Protein AF-A0A6A1WTA0-F1 (afdb_monomer_lite)

pLDDT: mean 84.08, std 15.35, range [36.16, 98.19]

Radius of gyration: 36.13 Å; chains: 1; bounding box: 72×46×101 Å

Organism: NCBI:txid262757

Sequence (150 aa):
MNRVLRRSAINKENRAKLKIVHTSGVKNPESDEISAALLYKKTHTNKDDMWTSEDARENFEKMKALQLQYESEGKSYTEVEIFAELEDARLQIEEMRARQLEYEALLVKRSDMEQTMREHLQMMEEQQWKKDEELMQMMAEQQRKKDEEH

Foldseek 3Di:
DDPVVVVVVVVVVVVVVDDDDDPPDDPDVPPPPCPPLNVLQVVQADPVSHGVDPVSVVVSVVVVVVVVVCVVVVDPPDPVNVVVVVVVVVVVVVVVVVVVVVVVVVVVVVVVVVVVVVVVVVVVVVVVVVVVVVVVVVVVVVVVVVVVVD

Structure (mmCIF, N/CA/C/O backbone):
data_AF-A0A6A1WTA0-F1
#
_entry.id   AF-A0A6A1WTA0-F1
#
loop_
_atom_site.group_PDB
_atom_site.id
_atom_site.type_symbol
_atom_site.label_atom_id
_atom_site.label_alt_id
_atom_site.label_comp_id
_atom_site.label_asym_id
_atom_site.label_entity_id
_atom_site.label_seq_id
_atom_site.pdbx_PDB_ins_code
_atom_site.Cartn_x
_atom_site.Cartn_y
_atom_site.Cartn_z
_atom_site.occupancy
_atom_site.B_iso_or_equiv
_atom_site.auth_seq_id
_atom_site.auth_comp_id
_atom_site.auth_asym_id
_atom_site.auth_atom_id
_atom_site.pdbx_PDB_model_num
ATOM 1 N N . MET A 1 1 ? -16.686 -40.052 -6.573 1.00 57.59 1 MET A N 1
ATOM 2 C CA . MET A 1 1 ? -16.927 -38.626 -6.238 1.00 57.59 1 MET A CA 1
ATOM 3 C C . MET A 1 1 ? -15.867 -38.171 -5.238 1.00 57.59 1 MET A C 1
ATOM 5 O O . MET A 1 1 ? -15.687 -38.843 -4.230 1.00 57.59 1 MET A O 1
ATOM 9 N N . ASN 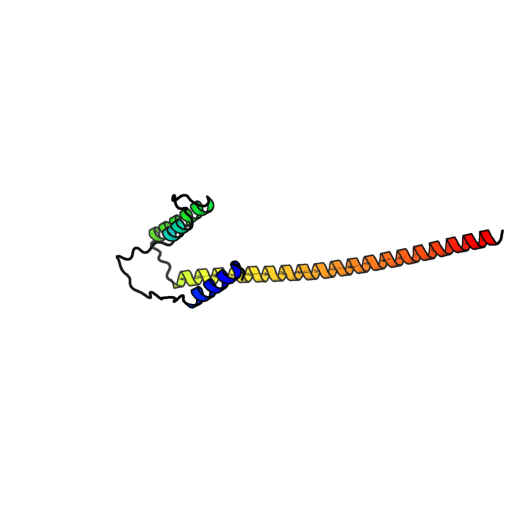A 1 2 ? -15.114 -37.112 -5.550 1.00 78.69 2 ASN A N 1
ATOM 10 C CA . ASN A 1 2 ? -13.919 -36.689 -4.805 1.00 78.69 2 ASN A CA 1
ATOM 11 C C . ASN A 1 2 ? -14.261 -36.277 -3.350 1.00 78.69 2 ASN A C 1
ATOM 13 O O . ASN A 1 2 ? -15.244 -35.571 -3.114 1.00 78.69 2 ASN A O 1
ATOM 17 N N . ARG A 1 3 ? -13.459 -36.717 -2.369 1.00 75.38 3 ARG A N 1
ATOM 18 C CA . ARG A 1 3 ? -13.667 -36.481 -0.922 1.00 75.38 3 ARG A CA 1
ATOM 19 C C . ARG A 1 3 ? -13.769 -34.991 -0.578 1.00 75.38 3 ARG A C 1
ATOM 21 O O . ARG A 1 3 ? -14.523 -34.614 0.318 1.00 75.38 3 ARG A O 1
ATOM 28 N N . VAL A 1 4 ? -13.039 -34.156 -1.316 1.00 75.25 4 VAL A N 1
ATOM 29 C CA . VAL A 1 4 ? -13.039 -32.694 -1.169 1.00 75.25 4 VAL A CA 1
ATOM 30 C C . VAL A 1 4 ? -14.379 -32.097 -1.606 1.00 75.25 4 VAL A C 1
ATOM 32 O O . VAL A 1 4 ? -14.962 -31.296 -0.879 1.00 75.25 4 VAL A O 1
ATOM 35 N N . LEU A 1 5 ? -14.923 -32.565 -2.734 1.00 75.62 5 LEU A N 1
ATOM 36 C CA . LEU A 1 5 ? -16.217 -32.110 -3.251 1.00 75.62 5 LEU A CA 1
ATOM 37 C C . LEU A 1 5 ? -17.361 -32.458 -2.289 1.00 75.62 5 LEU A C 1
ATOM 39 O O . LEU A 1 5 ? -18.226 -31.623 -2.037 1.00 75.62 5 LEU A O 1
ATOM 43 N N . ARG A 1 6 ? -17.322 -33.650 -1.673 1.00 81.38 6 ARG A N 1
ATOM 44 C CA . ARG A 1 6 ? -18.295 -34.039 -0.635 1.00 81.38 6 ARG A CA 1
ATOM 45 C C . ARG A 1 6 ? -18.261 -33.103 0.576 1.00 81.38 6 ARG A C 1
ATOM 47 O O . ARG A 1 6 ? -19.312 -32.688 1.046 1.00 81.38 6 ARG A O 1
ATOM 54 N N . ARG A 1 7 ? -17.068 -32.758 1.075 1.00 84.06 7 ARG A N 1
ATOM 55 C CA . ARG A 1 7 ? -16.908 -31.855 2.231 1.00 84.06 7 ARG A CA 1
ATOM 56 C C . ARG A 1 7 ? -17.362 -30.428 1.923 1.00 84.06 7 ARG A C 1
ATOM 58 O O . ARG A 1 7 ? -18.015 -29.815 2.759 1.00 84.06 7 ARG A O 1
ATOM 65 N N . SER A 1 8 ? -17.066 -29.924 0.725 1.00 83.94 8 SER A N 1
ATOM 66 C CA . SER A 1 8 ? -17.506 -28.595 0.281 1.00 83.94 8 SER A CA 1
ATOM 67 C C . SER A 1 8 ? -19.035 -28.488 0.220 1.00 83.94 8 SER A C 1
ATOM 69 O O . SER A 1 8 ? -19.606 -27.529 0.741 1.00 83.94 8 SER A O 1
ATOM 71 N N . ALA A 1 9 ? -19.706 -29.511 -0.323 1.00 82.75 9 ALA A N 1
ATOM 72 C CA . ALA A 1 9 ? -21.166 -29.566 -0.373 1.00 82.75 9 ALA A CA 1
ATOM 73 C C . ALA A 1 9 ? -21.794 -29.548 1.033 1.00 82.75 9 ALA A C 1
ATOM 75 O O . ALA A 1 9 ? -22.688 -28.746 1.295 1.00 82.75 9 ALA A O 1
ATOM 76 N N . ILE A 1 10 ? -21.262 -30.357 1.957 1.00 86.25 10 ILE A N 1
ATOM 77 C CA . ILE A 1 10 ? -21.731 -30.420 3.350 1.00 86.25 10 ILE A CA 1
ATOM 78 C C . ILE A 1 10 ? -21.524 -29.080 4.071 1.00 86.25 10 ILE A C 1
ATOM 80 O O . ILE A 1 10 ? -22.426 -28.601 4.751 1.00 86.25 10 ILE A O 1
ATOM 84 N N . ASN A 1 11 ? -20.370 -28.429 3.896 1.00 85.94 11 ASN A N 1
ATOM 85 C CA . ASN A 1 11 ? -20.118 -27.120 4.507 1.00 85.94 11 ASN A CA 1
ATOM 86 C C . ASN A 1 11 ? -21.070 -26.038 3.983 1.00 85.94 11 ASN A C 1
ATOM 88 O O . ASN A 1 11 ? -21.527 -25.197 4.758 1.00 85.94 11 ASN A O 1
ATOM 92 N N . LYS A 1 12 ? -21.399 -26.067 2.687 1.00 87.75 12 LYS A N 1
ATOM 93 C CA . LYS A 1 12 ? -22.365 -25.137 2.090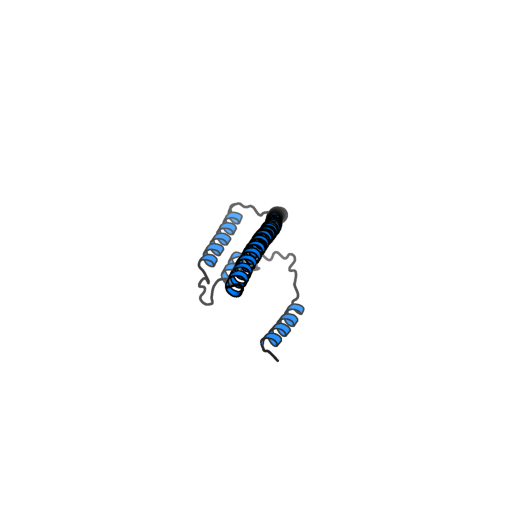 1.00 87.75 12 LYS A CA 1
ATOM 94 C C . LYS A 1 12 ? -23.771 -25.352 2.657 1.00 87.75 12 LYS A C 1
ATOM 96 O O . LYS A 1 12 ? -24.452 -24.382 2.978 1.00 87.75 12 LYS A O 1
ATOM 101 N N . GLU A 1 13 ? -24.168 -26.610 2.833 1.00 84.69 13 GLU A N 1
ATOM 102 C CA . GLU A 1 13 ? -25.452 -26.980 3.429 1.00 84.69 13 GLU A CA 1
ATOM 103 C C . GLU A 1 13 ? -25.536 -26.589 4.913 1.00 84.69 13 GLU A C 1
ATOM 105 O O . GLU A 1 13 ? -26.538 -26.029 5.353 1.00 84.69 13 GLU A O 1
ATOM 110 N N . ASN A 1 14 ? -24.464 -26.802 5.678 1.00 87.19 14 ASN A N 1
ATOM 111 C CA . ASN A 1 14 ? -24.407 -26.422 7.089 1.00 87.19 14 ASN A CA 1
ATOM 112 C C . ASN A 1 14 ? -24.449 -24.903 7.274 1.00 87.19 14 ASN A C 1
ATOM 114 O O . ASN A 1 14 ? -25.154 -24.421 8.156 1.00 87.19 14 ASN A O 1
ATOM 118 N N . ARG A 1 15 ? -23.766 -24.136 6.412 1.00 86.25 15 ARG A N 1
ATOM 119 C CA . ARG A 1 15 ? -23.795 -22.666 6.458 1.00 86.25 15 ARG A CA 1
ATOM 120 C C . ARG A 1 15 ? -25.197 -22.109 6.216 1.00 86.25 15 ARG A C 1
ATOM 122 O O . ARG A 1 15 ? -25.587 -21.165 6.890 1.00 86.25 15 ARG A O 1
ATOM 129 N N . ALA A 1 16 ? -25.958 -22.707 5.300 1.00 81.44 16 ALA A N 1
ATOM 130 C CA . ALA A 1 16 ? -27.339 -22.305 5.026 1.00 81.44 16 ALA A CA 1
ATOM 131 C C . ALA A 1 16 ? -28.301 -22.593 6.196 1.00 81.44 16 ALA A C 1
ATOM 133 O O . ALA A 1 16 ? -29.360 -21.979 6.284 1.00 81.44 16 ALA A O 1
ATOM 134 N N . LYS A 1 17 ? -27.939 -23.518 7.096 1.00 85.75 17 LYS A N 1
ATOM 135 C CA . LYS A 1 17 ? -28.729 -23.887 8.282 1.00 85.75 17 LYS A CA 1
ATOM 136 C C . LYS A 1 17 ? -28.352 -23.090 9.537 1.00 85.75 17 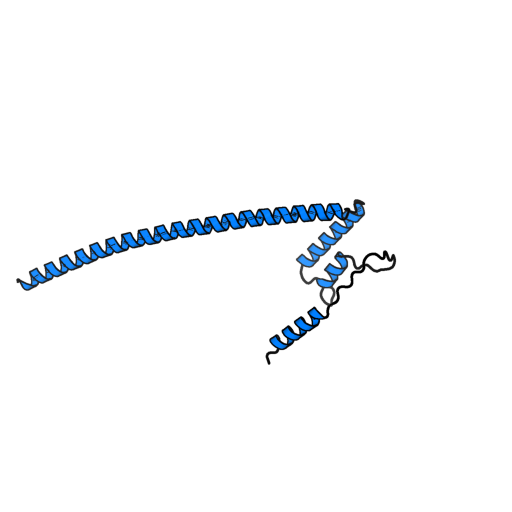LYS A C 1
ATOM 138 O O . LYS A 1 17 ? -29.036 -23.220 10.552 1.00 85.75 17 LYS A O 1
ATOM 143 N N . LEU A 1 18 ? -27.293 -22.276 9.492 1.00 80.44 18 LEU A N 1
ATOM 144 C CA . LEU A 1 18 ? -26.909 -21.417 10.611 1.00 80.44 18 LEU A CA 1
ATOM 145 C C . LEU A 1 18 ? -27.950 -20.307 10.789 1.00 80.44 18 LEU A C 1
ATOM 147 O O . LEU A 1 18 ? -28.191 -19.515 9.880 1.00 80.44 18 LEU A O 1
ATOM 151 N N . LYS A 1 19 ? -28.552 -20.239 11.977 1.00 80.50 19 LYS A N 1
ATOM 152 C CA . LYS A 1 19 ? -29.394 -19.118 12.402 1.00 80.50 19 LYS A CA 1
ATOM 153 C C . LYS A 1 19 ? -28.586 -18.233 13.339 1.00 80.50 19 LYS A C 1
ATOM 155 O O . LYS A 1 19 ? -28.066 -18.717 14.340 1.00 80.50 19 LYS A O 1
ATOM 160 N N . ILE A 1 20 ? -28.493 -16.948 13.011 1.00 71.56 20 ILE A N 1
ATOM 161 C CA . ILE A 1 20 ? -27.942 -15.936 13.912 1.00 71.56 20 ILE A CA 1
ATOM 162 C C . ILE A 1 20 ? -29.067 -15.553 14.871 1.00 71.56 20 ILE A C 1
ATOM 164 O O . ILE A 1 20 ? -30.094 -15.024 14.450 1.00 71.56 20 ILE A O 1
ATOM 168 N N . VAL A 1 21 ? -28.901 -15.884 16.149 1.00 70.88 21 VAL A N 1
ATOM 169 C CA . VAL A 1 21 ? -29.790 -15.418 17.216 1.00 70.88 21 VAL A CA 1
ATOM 170 C C . VAL A 1 21 ? -29.188 -14.135 17.774 1.00 70.88 21 VAL A C 1
ATOM 172 O O . VAL A 1 21 ? -28.065 -14.150 18.270 1.00 70.88 21 VAL A O 1
ATOM 175 N N . HIS A 1 22 ? -29.924 -13.029 17.684 1.00 50.84 22 HIS A N 1
ATOM 176 C CA . HIS A 1 22 ? -29.559 -11.781 18.347 1.00 50.84 22 HIS A CA 1
ATOM 177 C C . HIS A 1 22 ? -30.029 -11.839 19.802 1.00 50.84 22 HIS A C 1
ATOM 179 O O . HIS A 1 22 ? -31.227 -11.779 20.072 1.00 50.84 22 HIS A O 1
ATOM 185 N N . THR A 1 23 ? -29.101 -11.955 20.749 1.00 58.25 23 THR A N 1
ATOM 186 C CA . THR A 1 23 ? -29.387 -11.761 22.176 1.00 58.25 23 THR A CA 1
ATOM 187 C C . THR A 1 23 ? -29.336 -10.267 22.483 1.00 58.25 23 THR A C 1
ATOM 189 O O . THR A 1 23 ? -28.393 -9.765 23.090 1.00 58.25 23 THR A O 1
ATOM 192 N N . SER A 1 24 ? -30.324 -9.520 21.998 1.00 50.91 24 SER A N 1
ATOM 193 C CA . SER A 1 24 ? -30.486 -8.117 22.369 1.00 50.91 24 SER A CA 1
ATOM 194 C C . SER A 1 24 ? -30.943 -8.029 23.828 1.00 50.91 24 SER A C 1
ATOM 196 O O . SER A 1 24 ? -32.109 -8.273 24.124 1.00 50.91 24 SER A O 1
ATOM 198 N N . GLY A 1 25 ? -30.014 -7.679 24.720 1.00 49.75 25 GLY A N 1
ATOM 199 C CA . GLY A 1 25 ? -30.298 -7.040 26.005 1.00 49.75 25 GLY A CA 1
ATOM 200 C C . GLY A 1 25 ? -31.017 -7.884 27.058 1.00 49.75 25 GLY A C 1
ATOM 201 O O . GLY A 1 25 ? -32.182 -7.642 27.353 1.00 49.75 25 GLY A O 1
ATOM 202 N N . VAL A 1 26 ? -30.286 -8.771 27.735 1.00 36.16 26 VAL A N 1
ATOM 203 C CA . VAL A 1 26 ? -30.594 -9.147 29.123 1.00 36.16 26 VAL A CA 1
ATOM 204 C C . VAL A 1 26 ? -29.288 -9.077 29.902 1.00 36.16 26 VAL A C 1
ATOM 206 O O . VAL A 1 26 ? -28.427 -9.937 29.752 1.00 36.16 26 VAL A O 1
ATOM 209 N N . LYS A 1 27 ? -29.131 -8.029 30.719 1.00 45.28 27 LYS A N 1
ATOM 210 C CA . LYS A 1 27 ? -28.106 -7.993 31.766 1.00 45.28 27 LYS A CA 1
ATOM 211 C C . LYS A 1 27 ? -28.459 -9.087 32.766 1.00 45.28 27 LYS A C 1
ATOM 213 O O . LYS A 1 27 ? -29.353 -8.896 33.588 1.00 45.28 27 LYS A O 1
ATOM 218 N N . ASN A 1 28 ? -27.799 -10.231 32.656 1.00 36.44 28 ASN A N 1
ATOM 219 C CA . ASN A 1 28 ? -27.870 -11.281 33.654 1.00 36.44 28 ASN A CA 1
ATOM 220 C C . ASN A 1 28 ? -26.610 -11.166 34.527 1.00 36.44 28 ASN A C 1
ATOM 222 O O . ASN A 1 28 ? -25.518 -11.332 33.991 1.00 36.44 28 ASN A O 1
ATOM 226 N N . PRO A 1 29 ? -26.710 -10.886 35.837 1.00 46.88 29 PRO A N 1
ATOM 227 C CA . PRO A 1 29 ? -25.537 -10.827 36.715 1.00 46.88 29 PRO A CA 1
ATOM 228 C C . PRO A 1 29 ? -24.885 -12.206 36.952 1.00 46.88 29 PRO A C 1
ATOM 230 O O . PRO A 1 29 ? -23.847 -12.281 37.595 1.00 46.88 29 PRO A O 1
ATOM 233 N N . GLU A 1 30 ? -25.475 -13.280 36.413 1.00 43.12 30 GLU A N 1
ATOM 234 C CA . GLU A 1 30 ? -24.991 -14.670 36.474 1.00 43.12 30 GLU A CA 1
ATOM 235 C C . GLU A 1 30 ? -24.748 -15.284 35.081 1.00 43.12 30 GLU A C 1
ATOM 237 O O . GLU A 1 30 ? -24.778 -16.499 34.900 1.00 43.12 30 GLU A O 1
ATOM 242 N N . SER A 1 31 ? -24.552 -14.463 34.048 1.00 47.94 31 SER A N 1
ATOM 243 C CA . SER A 1 31 ? -23.957 -14.958 32.808 1.00 47.94 31 SER A CA 1
ATOM 244 C C . SER A 1 31 ? -22.447 -14.878 32.974 1.00 47.94 31 SER A C 1
ATOM 246 O O . SER A 1 31 ? -21.912 -13.774 33.017 1.00 47.94 31 SER A O 1
ATOM 248 N N . ASP A 1 32 ? -21.768 -16.023 33.051 1.00 49.88 32 ASP A N 1
ATOM 249 C CA . ASP A 1 32 ? -20.321 -16.134 32.845 1.00 49.88 32 ASP A CA 1
ATOM 250 C C . ASP A 1 32 ? -19.978 -15.644 31.423 1.00 49.88 32 ASP A C 1
ATOM 252 O O . ASP A 1 32 ? -19.740 -16.430 30.501 1.00 49.88 32 ASP A O 1
ATOM 256 N N . GLU A 1 33 ? -20.024 -14.329 31.202 1.00 52.50 33 GLU A N 1
ATOM 257 C CA . GLU A 1 33 ? -19.583 -13.698 29.970 1.00 52.50 33 GLU A CA 1
ATOM 258 C C . GLU A 1 33 ? -18.091 -13.987 29.843 1.00 52.50 33 GLU A C 1
ATOM 260 O O . GLU A 1 33 ? -17.247 -13.421 30.539 1.00 52.50 33 GLU A O 1
ATOM 265 N N . ILE A 1 34 ? -17.759 -14.938 28.971 1.00 57.81 34 ILE A N 1
ATOM 266 C CA . ILE A 1 34 ? -16.374 -15.249 28.655 1.00 57.81 34 ILE A CA 1
ATOM 267 C C . ILE A 1 34 ? -15.783 -13.979 28.047 1.00 57.81 34 ILE A C 1
ATOM 269 O O . ILE A 1 34 ? -16.101 -13.625 26.911 1.00 57.81 34 ILE A O 1
ATOM 273 N N . SER A 1 35 ? -14.941 -13.289 28.817 1.00 72.62 35 SER A N 1
ATOM 274 C CA . SER A 1 35 ? -14.291 -12.061 28.369 1.00 72.62 35 SER A CA 1
ATOM 275 C C . SER A 1 35 ? -13.568 -12.285 27.038 1.00 72.62 35 SER A C 1
ATOM 277 O O . SER A 1 35 ? -13.106 -13.393 26.741 1.00 72.62 35 SER A O 1
ATOM 279 N N . ALA A 1 36 ? -13.432 -11.229 26.231 1.00 77.38 36 ALA A N 1
ATOM 280 C CA . ALA A 1 36 ? -12.718 -11.305 24.954 1.00 77.38 36 ALA A CA 1
ATOM 281 C C . ALA A 1 36 ? -11.314 -11.922 25.124 1.00 77.38 36 ALA A C 1
ATOM 283 O O . ALA A 1 36 ? -10.901 -12.767 24.328 1.00 77.38 36 ALA A O 1
ATOM 284 N N . ALA A 1 37 ? -10.638 -11.600 26.232 1.00 81.56 37 ALA A N 1
ATOM 285 C CA . ALA A 1 37 ? -9.367 -12.201 26.618 1.00 81.56 37 ALA A CA 1
ATOM 286 C C . ALA A 1 37 ? -9.477 -13.717 26.868 1.00 81.56 37 ALA A C 1
ATOM 288 O O . ALA A 1 37 ? -8.662 -14.488 26.359 1.00 81.56 37 ALA A O 1
ATOM 289 N N . LEU A 1 38 ? -10.490 -14.178 27.608 1.00 83.69 38 LEU A N 1
ATOM 290 C CA . LEU A 1 38 ? -10.698 -15.606 27.868 1.00 83.69 38 LEU A CA 1
ATOM 291 C C . LEU A 1 38 ? -11.020 -16.397 26.587 1.00 83.69 38 LEU A C 1
ATOM 293 O O . LEU A 1 38 ? -10.510 -17.507 26.415 1.00 83.69 38 LEU A O 1
ATOM 297 N N . LEU A 1 39 ? -11.799 -15.826 25.660 1.00 87.25 39 LEU A N 1
ATOM 298 C CA . LEU A 1 39 ? -12.052 -16.419 24.338 1.00 87.25 39 LEU A CA 1
ATOM 299 C C . LEU A 1 39 ? -10.771 -16.502 23.499 1.00 87.25 39 LEU A C 1
ATOM 301 O O . LEU A 1 39 ? -10.488 -17.536 22.886 1.00 87.25 39 LEU A O 1
ATOM 305 N N . TYR A 1 40 ? -9.979 -15.429 23.496 1.00 88.69 40 TYR A N 1
ATOM 306 C CA . TYR A 1 40 ? -8.705 -15.381 22.790 1.00 88.69 40 TYR A CA 1
ATOM 307 C C . TYR A 1 40 ? -7.737 -16.447 23.316 1.00 88.69 40 TYR A C 1
ATOM 309 O O . TYR A 1 40 ? -7.210 -17.235 22.532 1.00 88.69 40 TYR A O 1
ATOM 317 N N . LYS A 1 41 ? -7.582 -16.566 24.642 1.00 90.50 41 LYS A N 1
ATOM 318 C CA . LYS A 1 41 ? -6.759 -17.618 25.259 1.00 90.50 41 LYS A CA 1
ATOM 319 C C . LYS A 1 41 ? -7.210 -19.010 24.822 1.00 90.50 41 LYS A C 1
ATOM 321 O O . LYS A 1 41 ? -6.401 -19.781 24.324 1.00 90.50 41 LYS A O 1
ATOM 326 N N . LYS A 1 42 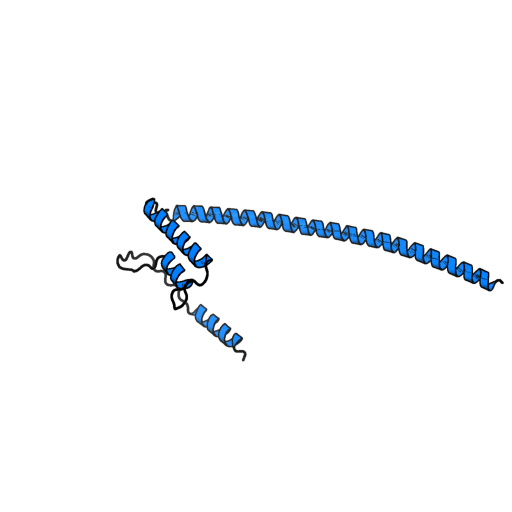? -8.508 -19.306 24.923 1.00 89.94 42 LYS A N 1
ATOM 327 C CA . LYS A 1 42 ? -9.073 -20.624 24.586 1.00 89.94 42 LYS A CA 1
ATOM 328 C C . LYS A 1 42 ? -8.850 -21.045 23.128 1.00 89.94 42 LYS A C 1
ATOM 330 O O . LYS A 1 42 ? -8.830 -22.235 22.833 1.00 89.94 42 LYS A O 1
ATOM 335 N N . THR A 1 43 ? -8.729 -20.089 22.211 1.00 90.19 43 THR A N 1
ATOM 336 C CA . THR A 1 43 ? -8.518 -20.360 20.779 1.00 90.19 43 THR A CA 1
ATOM 337 C C . THR A 1 43 ? -7.041 -20.455 20.389 1.00 90.19 43 THR A C 1
ATOM 339 O O . THR A 1 43 ? -6.743 -20.971 19.314 1.00 90.19 43 THR A O 1
ATOM 342 N N . HIS A 1 44 ? -6.130 -20.022 21.267 1.00 93.62 44 HIS A N 1
ATOM 343 C CA . HIS A 1 44 ? -4.683 -19.976 21.022 1.00 93.62 44 HIS A CA 1
ATOM 344 C C . HIS A 1 44 ? -3.866 -20.799 22.033 1.00 93.62 44 HIS A C 1
ATOM 346 O O . HIS A 1 44 ? -2.643 -20.653 22.126 1.00 93.62 44 HIS A O 1
ATOM 352 N N . THR A 1 45 ? -4.530 -21.687 22.775 1.00 94.69 45 THR A N 1
ATOM 353 C CA . THR A 1 45 ? -3.895 -22.743 23.565 1.00 94.69 45 THR A CA 1
ATOM 354 C C . THR A 1 45 ? -4.228 -24.122 22.995 1.00 94.69 45 THR A C 1
ATOM 356 O O . THR A 1 45 ? -5.276 -24.339 22.381 1.00 94.69 45 THR A O 1
ATOM 359 N N . ASN A 1 46 ? -3.302 -25.069 23.139 1.00 91.12 46 ASN A N 1
ATOM 360 C CA . ASN A 1 46 ? -3.524 -26.465 22.773 1.00 91.12 46 ASN A CA 1
ATOM 361 C C . ASN A 1 46 ? -4.302 -27.213 23.883 1.00 91.12 46 ASN A C 1
ATOM 363 O O . ASN A 1 46 ? -4.759 -26.620 24.856 1.00 91.12 46 ASN A O 1
ATOM 367 N N . LYS A 1 47 ? -4.464 -28.536 23.747 1.00 90.06 47 LYS A N 1
ATOM 368 C CA . LYS A 1 47 ? -5.183 -29.361 24.740 1.00 90.06 47 LYS A CA 1
ATOM 369 C C . LYS A 1 47 ? -4.509 -29.416 26.117 1.00 90.06 47 LYS A C 1
ATOM 371 O O . LYS A 1 47 ? -5.178 -29.767 27.080 1.00 90.06 47 LYS A O 1
ATOM 376 N N . ASP A 1 48 ? -3.226 -29.079 26.183 1.00 91.94 48 ASP A N 1
ATOM 377 C CA . ASP A 1 48 ? -2.413 -29.054 27.398 1.00 91.94 48 ASP A CA 1
ATOM 378 C C . ASP A 1 48 ? -2.288 -27.623 27.960 1.00 91.94 48 ASP A C 1
ATOM 380 O O . ASP A 1 48 ? -1.401 -27.345 28.762 1.00 91.94 48 ASP A O 1
ATOM 384 N N . ASP A 1 49 ? -3.141 -26.695 27.500 1.00 87.94 49 ASP A N 1
ATOM 385 C CA . ASP A 1 49 ? -3.133 -25.265 27.837 1.00 87.94 49 ASP A CA 1
ATOM 386 C C . ASP A 1 49 ? -1.831 -24.513 27.493 1.00 87.94 49 ASP A C 1
ATOM 388 O O . ASP A 1 49 ? -1.599 -23.388 27.944 1.00 87.94 49 ASP A O 1
ATOM 392 N N . MET A 1 50 ? -0.997 -25.087 26.625 1.00 93.38 50 MET A N 1
ATOM 393 C CA . MET A 1 50 ? 0.215 -24.440 26.131 1.00 93.38 50 MET A CA 1
ATOM 394 C C . MET A 1 50 ? -0.110 -23.518 24.959 1.00 93.38 50 MET A C 1
ATOM 396 O O . MET A 1 50 ? -0.843 -23.894 24.040 1.00 93.38 50 MET A O 1
ATOM 400 N N . TRP A 1 51 ? 0.471 -22.317 24.970 1.00 95.94 51 TRP A N 1
ATOM 401 C CA . TRP A 1 51 ? 0.350 -21.354 23.877 1.00 95.94 51 TRP A CA 1
ATOM 402 C C . TRP A 1 51 ? 0.844 -21.943 22.558 1.00 95.94 51 TRP A C 1
ATOM 404 O O . TRP A 1 51 ? 1.901 -22.572 22.504 1.00 95.94 51 TRP A O 1
ATOM 414 N N . THR A 1 52 ? 0.100 -21.706 21.481 1.00 93.38 52 THR A N 1
ATOM 415 C CA . THR A 1 52 ? 0.495 -22.165 20.143 1.00 93.38 52 THR A CA 1
ATOM 416 C C . THR A 1 52 ? 1.662 -21.366 19.552 1.00 93.38 52 THR A C 1
ATOM 418 O O . THR A 1 52 ? 2.306 -21.849 18.624 1.00 93.38 52 THR A O 1
ATOM 421 N N . SER A 1 53 ? 1.938 -20.164 20.070 1.00 94.88 53 SER A N 1
ATOM 422 C CA . SER A 1 53 ? 3.105 -19.336 19.732 1.00 94.88 53 SER A CA 1
ATOM 423 C C . SER A 1 53 ? 3.420 -18.314 20.835 1.00 94.88 53 SER A C 1
ATOM 425 O O . SER A 1 53 ? 2.565 -18.005 21.670 1.00 94.88 53 SER A O 1
ATOM 427 N N . GLU A 1 54 ? 4.638 -17.763 20.825 1.00 93.94 54 GLU A N 1
ATOM 428 C CA . GLU A 1 54 ? 5.021 -16.635 21.691 1.00 93.94 54 GLU A CA 1
ATOM 429 C C . GLU A 1 54 ? 4.199 -15.376 21.385 1.00 93.94 54 GLU A C 1
ATOM 431 O O . GLU A 1 54 ? 3.678 -14.758 22.312 1.00 93.94 54 GLU A O 1
ATOM 436 N N . ASP A 1 55 ? 3.961 -15.076 20.104 1.00 92.94 55 ASP A N 1
ATOM 437 C CA . ASP A 1 55 ? 3.116 -13.949 19.684 1.00 92.94 55 ASP A CA 1
ATOM 438 C C . ASP A 1 55 ? 1.693 -14.049 20.249 1.00 92.94 55 ASP A C 1
ATOM 440 O O . ASP A 1 55 ? 1.102 -13.056 20.672 1.00 92.94 55 ASP A O 1
ATOM 444 N N . ALA A 1 56 ? 1.121 -15.259 20.290 1.00 90.69 56 ALA A N 1
ATOM 445 C CA . ALA A 1 56 ? -0.206 -15.470 20.853 1.00 90.69 56 ALA A CA 1
ATOM 446 C C . ALA A 1 56 ? -0.240 -15.133 22.347 1.00 90.69 56 ALA A C 1
ATOM 448 O O . ALA A 1 56 ? -1.187 -14.500 22.816 1.00 90.69 56 ALA A O 1
ATOM 449 N N . ARG A 1 57 ? 0.812 -15.506 23.081 1.00 94.75 57 ARG A N 1
ATOM 450 C CA . ARG A 1 57 ? 0.961 -15.155 24.493 1.00 94.75 57 ARG A CA 1
ATOM 451 C C . ARG A 1 57 ? 1.116 -13.646 24.678 1.00 94.75 57 ARG A C 1
ATOM 453 O O . ARG A 1 57 ? 0.423 -13.076 25.514 1.00 94.75 57 ARG A O 1
ATOM 460 N N . GLU A 1 58 ? 1.987 -12.996 23.908 1.00 94.00 58 GLU A N 1
ATOM 461 C CA . GLU A 1 58 ? 2.220 -11.550 24.017 1.00 94.00 58 GLU A CA 1
ATOM 462 C C . GLU A 1 58 ? 0.951 -10.746 23.695 1.00 94.00 58 GLU A C 1
ATOM 464 O O . GLU A 1 58 ? 0.585 -9.825 24.427 1.00 94.00 58 GLU A O 1
ATOM 469 N N . ASN A 1 59 ? 0.224 -11.134 22.646 1.00 91.12 59 ASN A N 1
ATOM 470 C CA . ASN A 1 59 ? -1.041 -10.503 22.274 1.00 91.12 59 ASN A CA 1
ATOM 471 C C . ASN A 1 59 ? -2.118 -10.673 23.351 1.00 91.12 59 ASN A C 1
ATOM 473 O O . ASN A 1 59 ? -2.881 -9.740 23.605 1.00 91.12 59 ASN A O 1
ATOM 477 N N . PHE A 1 60 ? -2.172 -11.831 24.016 1.00 92.44 60 PHE A N 1
ATOM 478 C CA . PHE A 1 60 ? -3.074 -12.034 25.147 1.00 92.44 60 PHE A CA 1
ATOM 479 C C . PHE A 1 60 ? -2.729 -11.112 26.324 1.00 92.44 60 PHE A C 1
ATOM 481 O O . PHE A 1 60 ? -3.632 -10.504 26.899 1.00 92.44 60 PHE A O 1
ATOM 488 N N . GLU A 1 61 ? -1.445 -10.958 26.658 1.00 91.75 61 GLU A N 1
ATOM 489 C CA . GLU A 1 61 ? -1.014 -10.035 27.717 1.00 91.75 61 GLU A CA 1
ATOM 490 C C . GLU A 1 61 ? -1.340 -8.576 27.365 1.00 91.75 61 GLU A C 1
ATOM 492 O O . GLU A 1 61 ? -1.845 -7.849 28.217 1.00 91.75 61 GLU A O 1
ATOM 497 N N . LYS A 1 62 ? -1.162 -8.156 26.103 1.00 89.12 62 LYS A N 1
ATOM 498 C CA . LYS A 1 62 ? -1.580 -6.822 25.627 1.00 89.12 62 LYS A CA 1
ATOM 499 C C . LYS A 1 62 ? -3.085 -6.614 25.765 1.00 89.12 62 LYS A C 1
ATOM 501 O O . LYS A 1 62 ? -3.518 -5.592 26.288 1.00 89.12 62 LYS A O 1
ATOM 506 N N . MET A 1 63 ? -3.884 -7.593 25.345 1.00 86.25 63 MET A N 1
ATOM 507 C CA . MET A 1 63 ? -5.342 -7.542 25.467 1.00 86.25 63 MET A CA 1
ATOM 508 C C . MET A 1 63 ? -5.781 -7.438 26.934 1.00 86.25 63 MET A C 1
ATOM 510 O O . MET A 1 63 ? -6.662 -6.648 27.265 1.00 86.25 63 MET A O 1
ATOM 514 N N . LYS A 1 64 ? -5.137 -8.195 27.827 1.00 85.44 64 LYS A N 1
ATOM 515 C CA . LYS A 1 64 ? -5.409 -8.161 29.268 1.00 85.44 64 LYS A CA 1
ATOM 516 C C . LYS A 1 64 ? -4.967 -6.843 29.913 1.00 85.44 64 LYS A C 1
ATOM 518 O O . LYS A 1 64 ? -5.676 -6.324 30.770 1.00 85.44 64 LYS A O 1
ATOM 523 N N . ALA A 1 65 ? -3.822 -6.301 29.506 1.00 85.38 65 ALA A N 1
ATOM 524 C CA . ALA A 1 65 ? -3.321 -5.015 29.979 1.00 85.38 65 ALA A CA 1
ATOM 525 C C . ALA A 1 65 ? -4.250 -3.868 29.568 1.00 85.38 65 ALA A C 1
ATOM 527 O O . ALA A 1 65 ? -4.579 -3.034 30.405 1.00 85.38 65 ALA A O 1
ATOM 528 N N . LEU A 1 66 ? -4.735 -3.876 28.323 1.00 81.75 66 LEU A N 1
ATOM 529 C CA . LEU A 1 66 ? -5.741 -2.923 27.854 1.00 81.75 66 LEU A CA 1
ATOM 530 C C . LEU A 1 66 ? -7.035 -3.042 28.665 1.00 81.75 66 LEU A C 1
ATOM 532 O O . LEU A 1 66 ? -7.530 -2.035 29.155 1.00 81.75 66 LEU A O 1
ATOM 536 N N . GLN A 1 67 ? -7.543 -4.260 28.878 1.00 76.75 67 GLN A N 1
ATOM 537 C CA . GLN A 1 67 ? -8.740 -4.493 29.696 1.00 76.75 67 GLN A CA 1
ATOM 538 C C . GLN A 1 67 ? -8.594 -3.906 31.115 1.00 76.75 67 GLN A C 1
ATOM 540 O O . GLN A 1 67 ? -9.476 -3.190 31.582 1.00 76.75 67 GLN A O 1
ATOM 545 N N . LEU A 1 68 ? -7.457 -4.154 31.776 1.00 80.06 68 LEU A N 1
ATOM 546 C CA . LEU A 1 68 ? -7.156 -3.612 33.106 1.00 80.06 68 LEU A CA 1
ATOM 547 C C . LEU A 1 68 ? -7.004 -2.088 33.100 1.00 80.06 68 LEU A C 1
ATOM 549 O O . LEU A 1 68 ? -7.445 -1.425 34.037 1.00 80.06 68 LEU A O 1
ATOM 553 N N . GLN A 1 69 ? -6.398 -1.527 32.054 1.00 77.00 69 GLN A N 1
ATOM 554 C CA . GLN A 1 69 ? -6.291 -0.084 31.884 1.00 77.00 69 GLN A CA 1
ATOM 555 C C . GLN A 1 69 ? -7.686 0.548 31.794 1.00 77.00 69 GLN A C 1
ATOM 557 O O . GLN A 1 69 ? -7.975 1.475 32.548 1.00 77.00 69 GLN A O 1
ATOM 562 N N . TYR A 1 70 ? -8.574 -0.003 30.963 1.00 67.69 70 TYR A N 1
ATOM 563 C CA . TYR A 1 70 ? -9.959 0.457 30.832 1.00 67.69 70 TYR A CA 1
ATOM 564 C C . TYR A 1 70 ? -10.737 0.401 32.152 1.00 67.69 70 TYR A C 1
ATOM 566 O O . TYR A 1 70 ? -11.398 1.373 32.520 1.00 67.69 70 TYR A O 1
ATOM 574 N N . GLU A 1 71 ? -10.619 -0.704 32.893 1.00 70.75 71 GLU A N 1
ATOM 575 C CA . GLU A 1 71 ? -11.239 -0.863 34.215 1.00 70.75 71 GLU A CA 1
ATOM 576 C C . GLU A 1 71 ? -10.679 0.143 35.237 1.00 70.75 71 GLU A C 1
ATOM 578 O O . GLU A 1 71 ? -11.434 0.687 36.045 1.00 70.75 71 GLU A O 1
ATOM 583 N N . SER A 1 72 ? -9.374 0.438 35.177 1.00 70.25 72 SER A N 1
ATOM 584 C CA . SER A 1 72 ? -8.696 1.378 36.082 1.00 70.25 72 SER A CA 1
ATOM 585 C C . SER A 1 72 ? -8.982 2.852 35.784 1.00 70.25 72 SER A C 1
ATOM 587 O O . SER A 1 72 ? -9.021 3.668 36.704 1.00 70.25 72 SER A O 1
ATOM 589 N N . GLU A 1 73 ? -9.209 3.207 34.517 1.00 69.06 73 GLU A N 1
ATOM 590 C CA . GLU A 1 73 ? -9.499 4.582 34.105 1.00 69.06 73 GLU A CA 1
ATOM 591 C C . GLU A 1 73 ? -10.972 4.957 34.325 1.00 69.06 73 GLU A C 1
ATOM 593 O O . GLU A 1 73 ? -11.331 6.127 34.194 1.00 69.06 73 GLU A O 1
ATOM 598 N N . GLY A 1 74 ? -11.838 3.988 34.654 1.00 60.06 74 GLY A N 1
ATOM 599 C CA . GLY A 1 74 ? -13.278 4.208 34.834 1.00 60.06 74 GLY A CA 1
ATOM 600 C C . GLY A 1 74 ? -13.980 4.710 33.567 1.00 60.06 74 GLY A C 1
ATOM 601 O O . GLY A 1 74 ? -15.125 5.158 33.622 1.00 60.06 74 GLY A O 1
ATOM 602 N N . LYS A 1 75 ? -13.290 4.654 32.423 1.00 57.38 75 LYS A N 1
ATOM 603 C CA . LYS A 1 75 ? -13.780 5.089 31.121 1.00 57.38 75 LYS A CA 1
ATOM 604 C C . LYS A 1 75 ? -14.431 3.900 30.438 1.00 57.38 75 LYS A C 1
ATOM 606 O O . LYS A 1 75 ? -13.766 3.096 29.791 1.00 57.38 75 LYS A O 1
ATOM 611 N N . SER A 1 76 ? -15.750 3.802 30.545 1.00 57.91 76 SER A N 1
ATOM 612 C CA . SER A 1 76 ? -16.506 3.120 29.502 1.00 57.91 76 SER A CA 1
ATOM 613 C C . SER A 1 76 ? -16.565 4.078 28.320 1.00 57.91 76 SER A C 1
ATOM 615 O O . SER A 1 76 ? -17.305 5.061 28.390 1.00 57.91 76 SER A O 1
ATOM 617 N N . TYR A 1 77 ? -15.791 3.826 27.263 1.00 55.34 77 TYR A N 1
ATOM 618 C CA . TYR A 1 77 ? -16.101 4.473 25.997 1.00 55.34 77 TYR A CA 1
ATOM 619 C C . TYR A 1 77 ? -17.568 4.188 25.688 1.00 55.34 77 TYR A C 1
ATOM 621 O O . TYR A 1 77 ? -18.033 3.044 25.748 1.00 55.34 77 TYR A O 1
ATOM 629 N N . THR A 1 78 ? -18.316 5.243 25.416 1.00 66.56 78 THR A N 1
ATOM 630 C CA . THR A 1 78 ? -19.662 5.080 24.896 1.00 66.56 78 THR A CA 1
ATOM 631 C C . THR A 1 78 ? -19.561 4.392 23.536 1.00 66.56 78 THR A C 1
ATOM 633 O O . THR A 1 78 ? -18.581 4.549 22.809 1.00 66.56 78 THR A O 1
ATOM 636 N N . GLU A 1 79 ? -20.584 3.626 23.165 1.00 68.12 79 GLU A N 1
ATOM 637 C CA . GLU A 1 79 ? -20.660 2.972 21.850 1.00 68.12 79 GLU A CA 1
ATOM 638 C C . GLU A 1 79 ? -20.414 3.969 20.695 1.00 68.12 79 GLU A C 1
ATOM 640 O O . GLU A 1 79 ? -19.844 3.613 19.667 1.00 68.12 79 GLU A O 1
ATOM 645 N N . VAL A 1 80 ? -20.757 5.244 20.917 1.00 69.50 80 VAL A N 1
ATOM 646 C CA . VAL A 1 80 ? -20.532 6.372 20.005 1.00 69.50 80 VAL A CA 1
ATOM 647 C C . VAL A 1 80 ? -19.048 6.697 19.816 1.00 69.50 80 VAL A C 1
ATOM 649 O O . VAL A 1 80 ? -18.620 6.933 18.690 1.00 69.50 80 VAL A O 1
ATOM 652 N N . GLU A 1 81 ? -18.253 6.704 20.883 1.00 76.56 81 GLU A N 1
ATOM 653 C CA . GLU A 1 81 ? -16.827 7.043 20.810 1.00 76.56 81 GLU A CA 1
ATOM 654 C C . GLU A 1 81 ? -16.013 5.919 20.152 1.00 76.56 81 GLU A C 1
ATOM 656 O O . GLU A 1 81 ? -15.167 6.196 19.306 1.00 76.56 81 GLU A O 1
ATOM 661 N N . ILE A 1 82 ? -16.339 4.653 20.446 1.00 79.00 82 ILE A N 1
ATOM 662 C CA . ILE A 1 82 ? -15.736 3.494 19.760 1.00 79.00 82 ILE A CA 1
ATOM 663 C C . ILE A 1 82 ? -16.057 3.532 18.264 1.00 79.00 82 ILE A C 1
ATOM 665 O O . ILE A 1 82 ? -15.191 3.270 17.430 1.00 79.00 82 ILE A O 1
ATOM 669 N N . PHE A 1 83 ? -17.305 3.851 17.911 1.00 72.00 83 PHE A N 1
ATOM 670 C CA . PHE A 1 83 ? -17.712 3.935 16.513 1.00 72.00 83 PHE A CA 1
ATOM 671 C C . PHE A 1 83 ? -16.988 5.068 15.776 1.00 72.00 83 PHE A C 1
ATOM 673 O O . PHE A 1 83 ? -16.542 4.865 14.649 1.00 72.00 83 PHE A O 1
ATOM 680 N N . ALA A 1 84 ? -16.825 6.230 16.415 1.00 79.50 84 ALA A N 1
ATOM 681 C CA . ALA A 1 84 ? -16.104 7.361 15.840 1.00 79.50 84 ALA A CA 1
ATOM 682 C C . ALA A 1 84 ? -14.626 7.028 15.574 1.00 79.50 84 ALA A C 1
ATOM 684 O O . ALA A 1 84 ? -14.146 7.240 14.463 1.00 79.50 84 ALA A O 1
ATOM 685 N N . GLU A 1 85 ? -13.924 6.433 16.544 1.00 87.75 85 GLU A N 1
ATOM 686 C CA . GLU A 1 85 ? -12.515 6.048 16.371 1.00 87.75 85 GLU A CA 1
ATOM 687 C C . GLU A 1 85 ? -12.330 4.962 15.292 1.00 87.75 85 GLU A C 1
ATOM 689 O O . GLU A 1 85 ? -11.371 5.005 14.517 1.00 87.75 85 GLU A O 1
ATOM 694 N N . LEU A 1 86 ? -13.255 3.999 15.193 1.00 92.50 86 LEU A N 1
ATOM 695 C CA . LEU A 1 86 ? -13.219 2.975 14.143 1.00 92.50 86 LEU A CA 1
ATOM 696 C C . LEU A 1 86 ? -13.471 3.550 12.748 1.00 92.50 86 LEU A C 1
ATOM 698 O O . LEU A 1 86 ? -12.843 3.107 11.783 1.00 92.50 86 LEU A O 1
ATOM 702 N N . GLU A 1 87 ? -14.383 4.510 12.631 1.00 91.50 87 GLU A N 1
ATOM 703 C CA . GLU A 1 87 ? -14.680 5.172 11.364 1.00 91.50 87 GLU A CA 1
ATOM 704 C C . GLU A 1 87 ? -13.492 6.027 10.898 1.00 91.50 87 GLU A C 1
ATOM 706 O O . GLU A 1 87 ? -13.099 5.945 9.732 1.00 91.50 87 GLU A O 1
ATOM 711 N N . ASP A 1 88 ? -12.834 6.738 11.817 1.00 90.62 88 ASP A N 1
ATOM 712 C CA . ASP A 1 88 ? -11.606 7.487 11.531 1.00 90.62 88 ASP A CA 1
ATOM 713 C C . ASP A 1 88 ? -10.468 6.566 11.069 1.00 90.62 88 ASP A C 1
ATOM 715 O O . ASP A 1 88 ? -9.808 6.831 10.058 1.00 90.62 88 ASP A O 1
ATOM 719 N N . ALA A 1 89 ? -10.255 5.444 11.763 1.00 94.00 89 ALA A N 1
ATOM 720 C CA . ALA A 1 89 ? -9.253 4.457 11.365 1.00 94.00 89 ALA A CA 1
ATOM 721 C C . ALA A 1 89 ? -9.570 3.845 9.989 1.00 94.00 89 ALA A C 1
ATOM 723 O O . ALA A 1 89 ? -8.668 3.647 9.167 1.00 94.00 89 ALA A O 1
ATOM 724 N N . ARG A 1 90 ? -10.851 3.573 9.704 1.00 95.88 90 ARG A N 1
ATOM 725 C CA . ARG A 1 90 ? -11.302 3.080 8.395 1.00 95.88 90 ARG A CA 1
ATOM 726 C C . ARG A 1 90 ? -10.983 4.082 7.289 1.00 95.88 90 ARG A C 1
ATOM 728 O O . ARG A 1 90 ? -10.438 3.680 6.260 1.00 95.88 90 ARG A O 1
ATOM 735 N N . LEU A 1 91 ? -11.271 5.364 7.515 1.00 97.56 91 LEU A N 1
ATOM 736 C CA . LEU A 1 91 ? -11.024 6.424 6.542 1.00 97.56 91 LEU A CA 1
ATOM 737 C C . LEU A 1 91 ? -9.528 6.585 6.239 1.00 97.56 91 LEU A C 1
ATOM 739 O O . LEU A 1 91 ? -9.143 6.688 5.075 1.00 97.56 91 LEU A O 1
ATOM 743 N N . GLN A 1 92 ? -8.669 6.525 7.260 1.00 96.31 92 GLN A N 1
ATOM 744 C CA . GLN A 1 92 ? -7.214 6.579 7.070 1.00 96.31 92 GLN A CA 1
ATOM 745 C C . GLN A 1 92 ? -6.692 5.399 6.241 1.00 96.31 92 GLN A C 1
ATOM 747 O O . GLN A 1 92 ? -5.857 5.581 5.352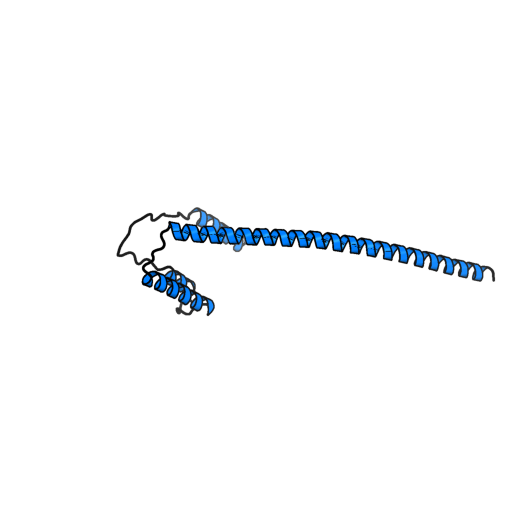 1.00 96.31 92 GLN A O 1
ATOM 752 N N . ILE A 1 93 ? -7.203 4.187 6.482 1.00 96.62 93 ILE A N 1
ATOM 753 C CA . ILE A 1 93 ? -6.839 3.003 5.690 1.00 96.62 93 ILE A CA 1
ATOM 754 C C . ILE A 1 93 ? -7.249 3.181 4.225 1.00 96.62 93 ILE A C 1
ATOM 756 O O . ILE A 1 93 ? -6.494 2.811 3.323 1.00 96.62 93 ILE A O 1
ATOM 760 N N . GLU A 1 94 ? -8.432 3.734 3.974 1.00 96.81 94 GLU A N 1
ATOM 761 C CA . GLU A 1 94 ? -8.924 3.977 2.620 1.00 96.81 94 GLU A CA 1
ATOM 762 C C . GLU A 1 94 ? -8.081 5.032 1.889 1.00 96.81 94 GLU A C 1
ATOM 764 O O . GLU A 1 94 ? -7.688 4.822 0.740 1.00 96.81 94 GLU A O 1
ATOM 769 N N . GLU A 1 95 ? -7.678 6.095 2.585 1.00 96.94 95 GLU A N 1
ATOM 770 C CA . GLU A 1 95 ? -6.779 7.116 2.049 1.00 96.94 95 GLU A CA 1
ATOM 771 C C . GLU A 1 95 ? -5.385 6.548 1.718 1.00 96.94 95 GLU A C 1
ATOM 773 O O . GLU A 1 95 ? -4.826 6.816 0.651 1.00 96.94 95 GLU A O 1
ATOM 778 N N . MET A 1 96 ? -4.819 5.713 2.596 1.00 97.88 96 MET A N 1
ATOM 779 C CA . MET A 1 96 ? -3.546 5.033 2.330 1.00 97.88 96 MET A CA 1
ATOM 780 C C . MET A 1 96 ? -3.631 4.114 1.106 1.00 97.88 96 MET A C 1
ATOM 782 O O . MET A 1 96 ? -2.719 4.109 0.277 1.00 97.88 96 MET A O 1
ATOM 786 N N . ARG A 1 97 ? -4.733 3.369 0.955 1.00 97.50 97 ARG A N 1
ATOM 787 C CA . ARG A 1 97 ? -4.962 2.507 -0.216 1.00 97.50 97 ARG A CA 1
ATOM 788 C C . ARG A 1 97 ? -5.103 3.310 -1.504 1.00 97.50 97 ARG A C 1
ATOM 790 O O . ARG A 1 97 ? -4.557 2.895 -2.523 1.00 97.50 97 ARG A O 1
ATOM 797 N N . ALA A 1 98 ? -5.784 4.455 -1.463 1.00 97.12 98 ALA A N 1
ATOM 798 C CA . ALA A 1 98 ? -5.906 5.340 -2.618 1.00 97.12 98 ALA A CA 1
ATOM 799 C C . ALA A 1 98 ? -4.530 5.840 -3.088 1.00 97.12 98 ALA A C 1
ATOM 801 O O . ALA A 1 98 ? -4.197 5.705 -4.265 1.00 97.12 98 ALA A O 1
ATOM 802 N N . ARG A 1 99 ? -3.680 6.303 -2.159 1.00 97.56 99 ARG A N 1
ATOM 803 C CA . ARG A 1 99 ? -2.301 6.720 -2.476 1.00 97.56 99 ARG A CA 1
ATOM 804 C C . ARG A 1 99 ? -1.464 5.584 -3.066 1.00 97.56 99 ARG A C 1
ATOM 806 O O . ARG A 1 99 ? -0.681 5.803 -3.987 1.00 97.56 99 ARG A O 1
ATOM 813 N N . GLN A 1 100 ? -1.617 4.368 -2.547 1.00 97.94 100 GLN A N 1
ATOM 814 C CA . GLN A 1 100 ? -0.902 3.210 -3.078 1.00 97.94 100 GLN A CA 1
ATOM 815 C C . GLN A 1 100 ? -1.320 2.896 -4.521 1.00 97.94 100 GLN A C 1
ATOM 817 O O . GLN A 1 100 ? -0.460 2.642 -5.363 1.00 97.94 100 GLN A O 1
ATOM 822 N N . LEU A 1 101 ? -2.616 2.983 -4.830 1.00 97.56 101 LEU A N 1
ATOM 823 C CA . LEU A 1 101 ? -3.121 2.772 -6.186 1.00 97.56 101 LEU A CA 1
ATOM 824 C C . LEU A 1 101 ? -2.584 3.825 -7.171 1.00 97.56 101 LEU A C 1
ATOM 826 O O . LEU A 1 101 ? -2.223 3.492 -8.300 1.00 97.56 101 LEU A O 1
ATOM 830 N N . GLU A 1 102 ? -2.481 5.086 -6.744 1.00 97.81 102 GLU A N 1
ATOM 831 C CA . GLU A 1 102 ? -1.864 6.149 -7.548 1.00 97.81 102 GLU A CA 1
ATOM 832 C C . GLU A 1 102 ? -0.388 5.861 -7.843 1.00 97.81 102 GLU A C 1
ATOM 834 O O . GLU A 1 102 ? 0.063 6.016 -8.981 1.00 97.81 102 GLU A O 1
ATOM 839 N N . TYR A 1 103 ? 0.363 5.395 -6.843 1.00 96.75 103 TYR A N 1
ATOM 840 C CA . TYR A 1 103 ? 1.759 5.006 -7.020 1.00 96.75 103 TYR A CA 1
ATOM 841 C C . TYR A 1 103 ? 1.912 3.847 -8.015 1.00 96.75 103 TYR A C 1
ATOM 843 O O . TYR A 1 103 ? 2.743 3.915 -8.923 1.00 96.75 103 TYR A O 1
ATOM 851 N N . GLU A 1 104 ? 1.083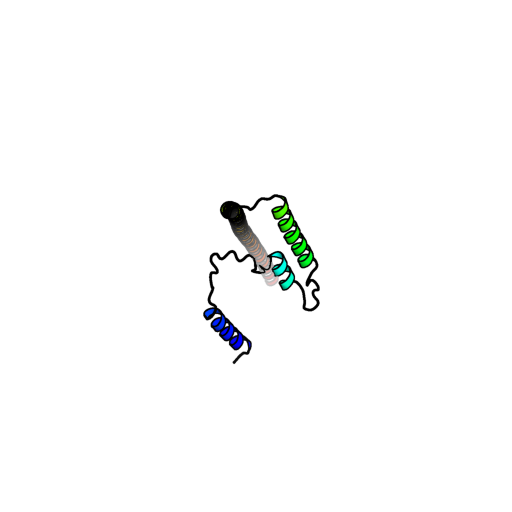 2.810 -7.897 1.00 97.88 104 GLU A N 1
ATOM 852 C CA . GLU A 1 104 ? 1.079 1.681 -8.832 1.00 97.88 104 GLU A CA 1
ATOM 853 C C . GLU A 1 104 ? 0.755 2.132 -10.266 1.00 97.88 104 GLU A C 1
ATOM 855 O O . GLU A 1 104 ? 1.446 1.740 -11.207 1.00 97.88 104 GLU A O 1
ATOM 860 N N . ALA A 1 105 ? -0.214 3.035 -10.448 1.00 97.94 105 ALA A N 1
ATOM 861 C CA . ALA A 1 105 ? -0.539 3.594 -11.761 1.00 97.94 105 ALA A CA 1
ATOM 862 C C . ALA A 1 105 ? 0.631 4.387 -12.376 1.00 97.94 105 ALA A C 1
ATOM 864 O O . ALA A 1 105 ? 0.861 4.329 -13.588 1.00 97.94 105 ALA A O 1
ATOM 865 N N . LEU A 1 106 ? 1.392 5.119 -11.557 1.00 98.12 106 LEU A N 1
ATOM 866 C CA . LEU A 1 106 ? 2.594 5.821 -12.011 1.00 98.12 106 LEU A CA 1
ATOM 867 C C . LEU A 1 106 ? 3.710 4.853 -12.410 1.00 98.12 106 LEU A C 1
ATOM 869 O O . LEU A 1 106 ? 4.388 5.093 -13.411 1.00 98.12 106 LEU A O 1
ATOM 873 N N . LEU A 1 107 ? 3.891 3.755 -11.671 1.00 97.50 107 LEU A N 1
ATOM 874 C CA . LEU A 1 107 ? 4.863 2.720 -12.027 1.00 97.50 107 LEU A CA 1
ATOM 875 C C . LEU A 1 107 ? 4.547 2.075 -13.376 1.00 97.50 107 LEU A C 1
ATOM 877 O O . LEU A 1 107 ? 5.460 1.898 -14.181 1.00 97.50 107 LEU A O 1
ATOM 881 N N . VAL A 1 108 ? 3.272 1.781 -13.643 1.00 98.19 108 VAL A N 1
ATOM 882 C CA . VAL A 1 108 ? 2.832 1.247 -14.941 1.00 98.19 108 VAL A CA 1
ATOM 883 C C . VAL A 1 108 ? 3.175 2.226 -16.063 1.00 98.19 108 VAL A C 1
ATOM 885 O O . VAL A 1 108 ? 3.888 1.858 -16.992 1.00 98.19 108 VAL A O 1
ATOM 888 N N . LYS A 1 109 ? 2.794 3.505 -15.927 1.00 97.62 109 LYS A N 1
ATOM 889 C CA . LYS A 1 109 ? 3.130 4.535 -16.929 1.00 97.62 109 LYS A CA 1
ATOM 890 C C . LYS A 1 109 ? 4.635 4.658 -17.166 1.00 97.62 109 LYS A C 1
ATOM 892 O O . LYS A 1 109 ? 5.063 4.861 -18.299 1.00 97.62 109 LYS A O 1
ATOM 897 N N . ARG A 1 110 ? 5.447 4.557 -16.108 1.00 97.88 110 ARG A N 1
ATOM 898 C CA . ARG A 1 110 ? 6.910 4.580 -16.238 1.00 97.88 110 ARG A CA 1
ATOM 899 C C . ARG A 1 110 ? 7.413 3.375 -17.030 1.00 97.88 110 ARG A C 1
ATOM 901 O O . ARG A 1 110 ? 8.237 3.557 -17.919 1.00 97.88 110 ARG A O 1
ATOM 908 N N . SER A 1 111 ? 6.901 2.180 -16.738 1.00 97.56 111 SER A N 1
ATOM 909 C CA . SER A 1 111 ? 7.255 0.953 -17.458 1.00 97.56 111 SER A CA 1
ATOM 910 C C . SER A 1 111 ? 6.921 1.049 -18.946 1.00 97.56 111 SER A C 1
ATOM 912 O O . SER A 1 111 ? 7.757 0.694 -19.771 1.00 97.56 111 SER A O 1
ATOM 914 N N . ASP A 1 112 ? 5.749 1.581 -19.295 1.00 97.88 112 ASP A N 1
ATOM 915 C CA . ASP A 1 112 ? 5.343 1.757 -20.695 1.00 97.88 112 ASP A CA 1
ATOM 916 C C . ASP A 1 112 ? 6.313 2.692 -21.443 1.00 97.88 112 ASP A C 1
ATOM 918 O O . ASP A 1 112 ? 6.756 2.405 -22.558 1.00 97.88 112 ASP A O 1
ATOM 922 N N . MET A 1 113 ? 6.717 3.798 -20.808 1.00 97.50 113 MET A N 1
ATOM 923 C CA . MET A 1 113 ? 7.714 4.712 -21.380 1.00 97.50 113 MET A CA 1
ATOM 924 C C . MET A 1 113 ? 9.094 4.056 -21.517 1.00 97.50 113 MET A C 1
ATOM 926 O O . MET A 1 113 ? 9.740 4.181 -22.555 1.00 97.50 113 MET A O 1
ATOM 930 N N . GLU A 1 114 ? 9.551 3.327 -20.499 1.00 97.69 114 GLU A N 1
ATOM 931 C CA . GLU A 1 114 ? 10.818 2.592 -20.569 1.00 97.69 114 GLU A CA 1
ATOM 932 C C . GLU A 1 114 ? 10.799 1.542 -21.687 1.00 97.69 114 GLU A C 1
ATOM 934 O O . GLU A 1 114 ? 11.793 1.375 -22.395 1.00 97.69 114 GLU A O 1
ATOM 939 N N . GLN A 1 115 ? 9.675 0.852 -21.875 1.00 97.75 115 GLN A N 1
ATOM 940 C CA . GLN A 1 115 ? 9.523 -0.146 -22.923 1.00 97.75 115 GLN A CA 1
ATOM 941 C C . GLN A 1 115 ? 9.571 0.486 -24.316 1.00 97.75 115 GLN A C 1
ATOM 943 O O . GLN A 1 115 ? 10.362 0.052 -25.149 1.00 97.75 115 GLN A O 1
ATOM 948 N N . THR A 1 116 ? 8.807 1.551 -24.551 1.00 97.38 116 THR A N 1
ATOM 949 C CA . THR A 1 116 ? 8.831 2.249 -25.849 1.00 97.38 116 THR A CA 1
ATOM 950 C C . THR A 1 116 ? 10.218 2.791 -26.201 1.00 97.38 116 THR A C 1
ATOM 952 O O . THR A 1 116 ? 10.644 2.703 -27.352 1.00 97.38 116 THR A O 1
ATOM 955 N N . MET A 1 117 ? 10.979 3.285 -25.219 1.00 96.88 117 MET A N 1
ATOM 956 C CA . MET A 1 117 ? 12.372 3.685 -25.442 1.00 96.88 117 MET A CA 1
ATOM 957 C C . MET A 1 117 ? 13.269 2.502 -25.815 1.00 96.88 117 MET A C 1
ATOM 959 O O . MET A 1 117 ? 14.100 2.629 -26.714 1.00 96.88 117 MET A O 1
ATOM 963 N N . ARG A 1 118 ? 13.109 1.352 -25.148 1.00 97.56 118 ARG A N 1
ATOM 964 C CA . ARG A 1 118 ? 13.864 0.129 -25.471 1.00 97.56 118 ARG A CA 1
ATOM 965 C C . ARG A 1 118 ? 13.570 -0.347 -26.889 1.00 97.56 118 ARG A C 1
ATOM 967 O O . ARG A 1 118 ? 14.506 -0.650 -27.619 1.00 97.56 118 ARG A O 1
ATOM 974 N N . GLU A 1 119 ? 12.303 -0.357 -27.288 1.00 97.38 119 GLU A N 1
ATOM 975 C CA . GLU A 1 119 ? 11.883 -0.736 -28.642 1.00 97.38 119 GLU A CA 1
ATOM 976 C C . GLU A 1 119 ? 12.459 0.221 -29.696 1.00 97.38 119 GLU A C 1
ATOM 978 O O . GLU A 1 119 ? 12.968 -0.215 -30.728 1.00 97.38 119 GLU A O 1
ATOM 983 N N . HIS A 1 120 ? 12.458 1.530 -29.424 1.00 97.06 120 HIS A N 1
ATOM 984 C CA . HIS A 1 120 ? 13.058 2.508 -30.330 1.00 97.06 120 HIS A CA 1
ATOM 985 C C . HIS A 1 120 ? 14.579 2.331 -30.471 1.00 97.06 120 HIS A C 1
ATOM 987 O O . HIS A 1 120 ? 15.111 2.417 -31.578 1.00 97.06 120 HIS A O 1
ATOM 993 N N . LEU A 1 121 ? 15.282 2.055 -29.368 1.00 97.06 121 LEU A N 1
ATOM 994 C CA . LEU A 1 121 ? 16.720 1.770 -29.385 1.00 97.06 121 LEU A CA 1
ATOM 995 C C . LEU A 1 121 ? 17.035 0.502 -30.188 1.00 97.06 121 LEU A C 1
ATOM 997 O O . LEU A 1 121 ? 17.901 0.546 -31.058 1.00 97.06 121 LEU A O 1
ATOM 1001 N N . GLN A 1 122 ? 16.287 -0.583 -29.966 1.00 96.75 122 GLN A N 1
ATOM 1002 C CA . GLN A 1 122 ? 16.431 -1.820 -30.741 1.00 96.75 122 GLN A CA 1
ATOM 1003 C C . GLN A 1 122 ? 16.221 -1.577 -32.233 1.00 96.75 122 GLN A C 1
ATOM 1005 O O . GLN A 1 122 ? 17.005 -2.042 -33.054 1.00 96.75 122 GLN A O 1
ATOM 1010 N N . MET A 1 123 ? 15.212 -0.784 -32.593 1.00 97.12 123 MET A N 1
ATOM 1011 C CA . MET A 1 123 ? 14.974 -0.428 -33.987 1.00 97.12 123 MET A CA 1
ATOM 1012 C C . MET A 1 123 ? 16.169 0.315 -34.604 1.00 97.12 123 MET A C 1
ATOM 1014 O O . MET A 1 123 ? 16.529 0.041 -35.748 1.00 97.12 123 MET A O 1
ATOM 1018 N N . MET A 1 124 ? 16.804 1.242 -33.877 1.00 96.31 124 MET A N 1
ATOM 1019 C CA . MET A 1 124 ? 18.007 1.930 -34.366 1.00 96.31 124 MET A CA 1
ATOM 1020 C C . MET A 1 124 ? 19.195 0.975 -34.530 1.00 96.31 124 MET A C 1
ATOM 1022 O O . MET A 1 124 ? 19.903 1.062 -35.533 1.00 96.31 124 MET A O 1
ATOM 1026 N N . GLU A 1 125 ? 19.393 0.048 -33.592 1.00 96.56 125 GLU A N 1
ATOM 1027 C CA . GLU A 1 125 ? 20.440 -0.977 -33.675 1.00 96.56 125 GLU A CA 1
ATOM 1028 C C . GLU A 1 125 ? 20.218 -1.930 -34.855 1.00 96.56 125 GLU A C 1
ATOM 1030 O O . GLU A 1 125 ? 21.145 -2.182 -35.621 1.00 96.56 125 GLU A O 1
ATOM 1035 N N . GLU A 1 126 ? 18.988 -2.401 -35.074 1.00 96.06 126 GLU A N 1
ATOM 1036 C CA . GLU A 1 126 ? 18.643 -3.247 -36.223 1.00 96.06 126 GLU A CA 1
ATOM 1037 C C . GLU A 1 126 ? 18.874 -2.531 -37.556 1.00 96.06 126 GLU A C 1
ATOM 1039 O O . GLU A 1 126 ? 19.358 -3.129 -38.518 1.00 96.06 126 GLU A O 1
ATOM 1044 N N . GLN A 1 127 ? 18.531 -1.242 -37.633 1.00 95.25 127 GLN A N 1
ATOM 1045 C CA . GLN A 1 127 ? 18.791 -0.431 -38.823 1.00 95.25 127 GLN A CA 1
ATOM 1046 C C . GLN A 1 127 ? 20.291 -0.267 -39.075 1.00 95.25 127 GLN A C 1
ATOM 1048 O O . GLN A 1 127 ? 20.721 -0.293 -40.228 1.00 95.25 127 GLN A O 1
ATOM 1053 N N . GLN A 1 128 ? 21.090 -0.112 -38.018 1.00 94.50 128 GLN A N 1
ATOM 1054 C CA . GLN A 1 128 ? 22.542 -0.046 -38.141 1.00 94.50 128 GLN A CA 1
ATOM 1055 C C . GLN A 1 128 ? 23.115 -1.389 -38.606 1.00 94.50 128 GLN A C 1
ATOM 1057 O O . GLN A 1 128 ? 23.861 -1.423 -39.581 1.00 94.50 128 GLN A O 1
ATOM 1062 N N . TRP A 1 129 ? 22.682 -2.493 -37.991 1.00 94.38 129 TRP A N 1
ATOM 1063 C CA . TRP A 1 129 ? 23.086 -3.843 -38.375 1.00 94.38 129 TRP A CA 1
ATOM 1064 C C . TRP A 1 129 ? 22.792 -4.137 -39.848 1.00 94.38 129 TRP A C 1
ATOM 1066 O O . TRP A 1 129 ? 23.667 -4.616 -40.562 1.00 94.38 129 TRP A O 1
ATOM 1076 N N . LYS A 1 130 ? 21.592 -3.792 -40.335 1.00 96.88 130 LYS A N 1
ATOM 1077 C CA . LYS A 1 130 ? 21.224 -3.978 -41.749 1.00 96.88 130 LYS A CA 1
ATOM 1078 C C . LYS A 1 130 ? 22.147 -3.220 -42.698 1.00 96.88 130 LYS A C 1
ATOM 1080 O O . LYS A 1 130 ? 22.569 -3.779 -43.702 1.00 96.88 130 LYS A O 1
ATOM 1085 N N . LYS A 1 131 ? 22.485 -1.966 -42.380 1.00 96.00 131 LYS A N 1
ATOM 1086 C CA . LYS A 1 131 ? 23.415 -1.173 -43.202 1.00 96.00 131 LYS A CA 1
ATOM 1087 C C . LYS A 1 131 ? 24.811 -1.787 -43.227 1.00 96.00 131 LYS A C 1
ATOM 1089 O O . LYS A 1 131 ? 25.431 -1.842 -44.286 1.00 96.00 131 LYS A O 1
ATOM 1094 N N . ASP A 1 132 ? 25.295 -2.245 -42.077 1.00 96.12 132 ASP A N 1
ATOM 1095 C CA . ASP A 1 132 ? 26.617 -2.862 -41.967 1.00 96.12 132 ASP A CA 1
ATOM 1096 C C . ASP A 1 132 ? 26.662 -4.220 -42.694 1.00 96.12 132 ASP A C 1
ATOM 1098 O O . ASP A 1 132 ? 27.651 -4.541 -43.357 1.00 96.12 132 ASP A O 1
ATOM 1102 N N . GLU A 1 133 ? 25.570 -4.987 -42.648 1.00 96.44 133 GLU A N 1
ATOM 1103 C CA . GLU A 1 133 ? 25.403 -6.239 -43.391 1.00 96.44 133 GLU A CA 1
ATOM 1104 C C . GLU A 1 133 ? 25.369 -6.009 -44.909 1.00 96.44 133 GLU A C 1
ATOM 1106 O O . GLU A 1 133 ? 26.109 -6.667 -45.643 1.00 96.44 133 GLU A O 1
ATOM 1111 N N . GLU A 1 134 ? 24.579 -5.046 -45.393 1.00 96.38 134 GLU A N 1
ATOM 1112 C CA . GLU A 1 134 ? 24.542 -4.666 -46.813 1.00 96.38 134 GLU A CA 1
ATOM 1113 C C . GLU A 1 134 ? 25.922 -4.210 -47.310 1.00 96.38 134 GLU A C 1
ATOM 1115 O O . GLU A 1 134 ? 26.365 -4.607 -48.393 1.00 96.38 134 GLU A O 1
ATOM 1120 N N . LEU A 1 135 ? 26.640 -3.420 -46.504 1.00 95.94 135 LEU A N 1
ATOM 1121 C CA . LEU A 1 135 ? 28.002 -2.992 -46.815 1.00 95.94 135 LEU A CA 1
ATOM 1122 C C . LEU A 1 135 ? 28.960 -4.190 -46.915 1.00 95.94 135 LEU A C 1
ATOM 1124 O O . LEU A 1 135 ? 29.769 -4.262 -47.843 1.00 95.94 135 LEU A O 1
ATOM 1128 N N . MET A 1 136 ? 28.860 -5.148 -45.990 1.00 95.50 136 MET A N 1
ATOM 1129 C CA . MET A 1 136 ? 29.672 -6.365 -46.005 1.00 95.50 136 MET A CA 1
ATOM 1130 C C . MET A 1 136 ? 29.386 -7.226 -47.242 1.00 95.50 136 MET A C 1
ATOM 1132 O O . MET A 1 136 ? 30.325 -7.690 -47.893 1.00 95.50 136 MET A O 1
ATOM 1136 N N . GLN A 1 137 ? 28.111 -7.393 -47.607 1.00 95.12 137 GLN A N 1
ATOM 1137 C CA . GLN A 1 137 ? 27.707 -8.114 -48.816 1.00 95.12 137 GLN A CA 1
ATOM 1138 C C . GLN A 1 137 ? 28.251 -7.440 -50.079 1.00 95.12 137 GLN A C 1
ATOM 1140 O O . GLN A 1 137 ? 28.836 -8.111 -50.930 1.00 95.12 137 GLN A O 1
ATOM 1145 N N . MET A 1 138 ? 28.141 -6.112 -50.172 1.00 95.06 138 MET A N 1
ATOM 1146 C CA . MET A 1 138 ? 28.667 -5.346 -51.303 1.00 95.06 138 MET A CA 1
ATOM 1147 C C . MET A 1 138 ? 30.182 -5.529 -51.463 1.00 95.06 138 MET A C 1
ATOM 1149 O O . MET A 1 138 ? 30.662 -5.750 -52.577 1.00 95.06 138 MET A O 1
ATOM 1153 N N . MET A 1 139 ? 30.942 -5.468 -50.364 1.00 93.81 139 MET A N 1
ATOM 1154 C CA . MET A 1 139 ? 32.391 -5.696 -50.396 1.00 93.81 139 MET A CA 1
ATOM 1155 C C . MET A 1 139 ? 32.739 -7.125 -50.833 1.00 93.81 139 MET A C 1
ATOM 1157 O O . MET A 1 139 ? 33.626 -7.307 -51.667 1.00 93.81 139 MET A O 1
ATOM 1161 N N . ALA A 1 140 ? 32.029 -8.132 -50.316 1.00 92.88 140 ALA A N 1
ATOM 1162 C CA . ALA A 1 140 ? 32.250 -9.532 -50.677 1.00 92.88 140 ALA A CA 1
ATOM 1163 C C . ALA A 1 140 ? 31.950 -9.805 -52.162 1.00 92.88 140 ALA A C 1
ATOM 1165 O O . ALA A 1 140 ? 32.702 -10.514 -52.832 1.00 92.88 140 ALA A O 1
ATOM 1166 N N . GLU A 1 141 ? 30.883 -9.214 -52.700 1.00 92.31 141 GLU A N 1
ATOM 1167 C CA . GLU A 1 141 ? 30.518 -9.369 -54.107 1.00 92.31 141 GLU A CA 1
ATOM 1168 C C . GLU A 1 141 ? 31.504 -8.655 -55.041 1.00 92.31 141 GLU A C 1
ATOM 1170 O O . GLU A 1 141 ? 31.870 -9.200 -56.084 1.00 92.31 141 GLU A O 1
ATOM 1175 N N . GLN A 1 142 ? 31.991 -7.467 -54.664 1.00 90.06 142 GLN A N 1
ATOM 1176 C CA . GLN A 1 142 ? 33.069 -6.815 -55.411 1.00 90.06 142 GLN A CA 1
ATOM 1177 C C . GLN A 1 142 ? 34.354 -7.640 -55.411 1.00 90.06 142 GLN A C 1
ATOM 1179 O O . GLN A 1 142 ? 35.018 -7.711 -56.444 1.00 90.06 142 GLN A O 1
ATOM 1184 N N . GLN A 1 143 ? 34.706 -8.265 -54.285 1.00 86.25 143 GLN A N 1
ATOM 1185 C CA . GLN A 1 143 ? 35.890 -9.115 -54.222 1.00 86.25 143 GLN A CA 1
ATOM 1186 C C . GLN A 1 143 ? 35.744 -10.332 -55.141 1.00 86.25 143 GLN A C 1
ATOM 1188 O O . GLN A 1 143 ? 36.629 -10.584 -55.949 1.00 86.25 143 GLN A O 1
ATOM 1193 N N . ARG A 1 144 ? 34.585 -11.002 -55.124 1.00 86.88 144 ARG A N 1
ATOM 1194 C CA . ARG A 1 144 ? 34.290 -12.097 -56.060 1.00 86.88 144 ARG A CA 1
ATOM 1195 C C . ARG A 1 144 ? 34.404 -11.690 -57.526 1.00 86.88 144 ARG A C 1
ATOM 1197 O O . ARG A 1 144 ? 34.975 -12.434 -58.309 1.00 86.88 144 ARG A O 1
ATOM 1204 N N . LYS A 1 145 ? 33.880 -10.519 -57.899 1.00 86.50 145 LYS A N 1
ATOM 1205 C CA . LYS A 1 145 ? 33.979 -10.016 -59.280 1.00 86.50 145 LYS A CA 1
ATOM 1206 C C . LYS A 1 145 ? 35.430 -9.780 -59.697 1.00 86.50 145 LYS A C 1
ATOM 1208 O O . LYS A 1 145 ? 35.794 -10.117 -60.815 1.00 86.50 145 LYS A O 1
ATOM 1213 N N . LYS A 1 146 ? 36.264 -9.257 -58.792 1.00 81.69 146 LYS A N 1
ATOM 1214 C CA . LYS A 1 146 ? 37.705 -9.095 -59.043 1.00 81.69 146 LYS A CA 1
ATOM 1215 C C . LYS A 1 146 ? 38.427 -10.434 -59.194 1.00 81.69 146 LYS A C 1
ATOM 1217 O O . LYS A 1 146 ? 39.335 -10.525 -60.010 1.00 81.69 146 LYS A O 1
ATOM 1222 N N . ASP A 1 147 ? 38.024 -11.442 -58.427 1.00 81.44 147 ASP A N 1
ATOM 1223 C CA . ASP A 1 147 ? 38.623 -12.778 -58.480 1.00 81.44 147 ASP A CA 1
ATOM 1224 C C . ASP A 1 147 ? 38.158 -13.584 -59.716 1.00 81.44 147 ASP A C 1
ATOM 1226 O O . ASP A 1 147 ? 38.859 -14.494 -60.139 1.00 81.44 147 ASP A O 1
ATOM 1230 N N . GLU A 1 148 ? 36.999 -13.260 -60.307 1.00 76.75 148 GLU A N 1
ATOM 1231 C CA . GLU A 1 148 ? 36.475 -13.881 -61.541 1.00 76.75 148 GLU A CA 1
ATOM 1232 C C . GLU A 1 148 ? 37.039 -13.242 -62.837 1.00 76.75 148 GLU A C 1
ATOM 1234 O O . GLU A 1 148 ? 36.983 -13.863 -63.898 1.00 76.75 148 GLU A O 1
ATOM 1239 N N . GLU A 1 149 ? 37.591 -12.021 -62.773 1.00 65.31 149 GLU A N 1
ATOM 1240 C CA . GLU A 1 149 ? 38.222 -11.313 -63.909 1.00 65.31 149 GLU A CA 1
ATOM 1241 C C . GLU A 1 149 ? 39.736 -11.594 -64.065 1.00 65.31 149 GLU A C 1
ATOM 1243 O O . GLU A 1 149 ? 40.355 -11.100 -65.015 1.00 65.31 149 GLU A O 1
ATOM 1248 N N . HIS A 1 150 ? 40.329 -12.394 -63.170 1.00 53.12 150 HIS A N 1
ATOM 1249 C CA . HIS A 1 150 ? 41.743 -12.796 -63.177 1.00 53.12 150 HIS A CA 1
ATOM 1250 C C . HIS A 1 150 ? 41.936 -14.295 -63.424 1.00 53.12 150 HIS A C 1
ATOM 1252 O O . HIS A 1 150 ? 42.938 -14.627 -64.102 1.00 53.12 150 HIS A O 1
#

Secondary structure (DSSP, 8-state):
--HHHHHHHHHHHHHHH-----------TT-----HHHHHHHHSB-TTS-BS-HHHHHHHHHHHHHHHHHHHHT----HHHHHHHHHHHHHHHHHHHHHHHHHHHHHHHHHHHHHHHHHHHHHHHHHHHHHHHHHHHHHHHHHHHHHH--